Protein AF-A0A924TKP9-F1 (afdb_monomer_lite)

Radius of gyration: 10.43 Å; chains: 1; bounding box: 19×19×27 Å

Secondary structure (DSSP, 8-state):
--HHHHHHHHHHHHHHHHHTTTTT-HHHHHHHHHHHTT-

pLDDT: mean 94.53, std 6.07, range [62.72, 98.06]

Structure (mmCIF, N/CA/C/O backbone):
data_AF-A0A924TKP9-F1
#
_entry.id   AF-A0A924TKP9-F1
#
loop_
_atom_site.group_PDB
_atom_site.id
_atom_site.type_symbol
_atom_site.label_atom_id
_atom_site.label_alt_id
_atom_site.label_comp_id
_atom_site.label_asym_id
_atom_site.label_entity_id
_atom_site.label_seq_id
_atom_site.pdbx_PDB_ins_code
_atom_site.Cartn_x
_atom_site.Cartn_y
_atom_site.Cartn_z
_atom_site.occupancy
_atom_site.B_iso_or_equiv
_atom_site.auth_seq_id
_atom_site.auth_comp_id
_atom_site.auth_asym_id
_atom_site.auth_atom_id
_atom_site.pdbx_PDB_model_num
ATOM 1 N N . MET A 1 1 ? -7.771 -14.176 16.724 1.00 62.72 1 MET A N 1
ATOM 2 C CA . MET A 1 1 ? -7.339 -13.600 15.433 1.00 62.72 1 MET A CA 1
ATOM 3 C C . MET A 1 1 ? -8.106 -12.319 15.225 1.00 62.72 1 MET A C 1
ATOM 5 O O . MET A 1 1 ? -9.328 -12.360 15.272 1.00 62.72 1 MET A O 1
ATOM 9 N N . ASP A 1 2 ? -7.402 -11.208 15.045 1.00 89.69 2 ASP A N 1
ATOM 10 C CA . ASP A 1 2 ? -8.036 -9.958 14.644 1.00 89.69 2 ASP A CA 1
ATOM 11 C C . ASP A 1 2 ? -8.250 -9.993 13.124 1.00 89.69 2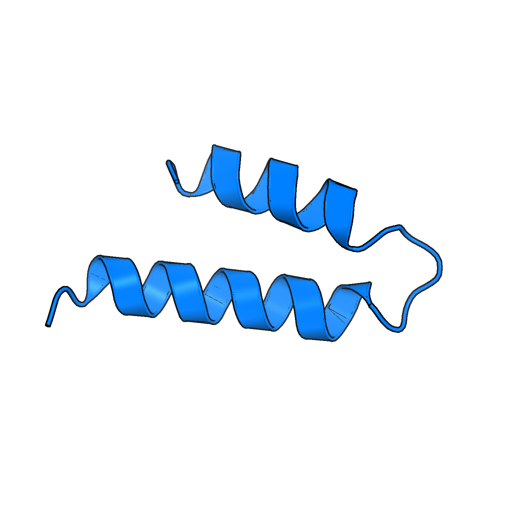 ASP A C 1
ATOM 13 O O . ASP A 1 2 ? -7.301 -9.947 12.341 1.00 89.69 2 ASP A O 1
ATOM 17 N N . ILE A 1 3 ? -9.506 -10.158 12.710 1.00 94.06 3 ILE A N 1
ATOM 18 C CA . ILE A 1 3 ? -9.886 -10.240 11.295 1.00 94.06 3 ILE A CA 1
ATOM 19 C C . ILE A 1 3 ? -9.583 -8.917 10.581 1.00 94.06 3 ILE A C 1
ATOM 21 O O . ILE A 1 3 ? -9.179 -8.935 9.418 1.00 94.06 3 ILE A O 1
ATOM 25 N N . ALA A 1 4 ? -9.708 -7.778 11.269 1.00 93.06 4 ALA A N 1
ATOM 26 C CA . ALA A 1 4 ? -9.385 -6.481 10.690 1.00 93.06 4 ALA A CA 1
ATOM 27 C C . ALA A 1 4 ? -7.883 -6.375 10.399 1.00 93.06 4 ALA A C 1
ATOM 29 O O . ALA A 1 4 ? -7.501 -5.917 9.322 1.00 93.06 4 ALA A O 1
ATOM 30 N N . LEU A 1 5 ? -7.031 -6.872 11.304 1.00 94.31 5 LEU A N 1
ATOM 31 C CA . LEU A 1 5 ? -5.585 -6.940 11.073 1.00 94.31 5 LEU A CA 1
ATOM 32 C C . LEU A 1 5 ? -5.238 -7.816 9.860 1.00 94.31 5 LEU A C 1
ATOM 34 O O . LEU A 1 5 ? -4.404 -7.428 9.045 1.00 94.31 5 LEU A O 1
ATOM 38 N N . LEU A 1 6 ? -5.898 -8.969 9.708 1.00 96.00 6 LEU A N 1
ATOM 39 C CA . LEU A 1 6 ? -5.672 -9.869 8.571 1.00 96.00 6 LEU A CA 1
ATOM 40 C C . LEU A 1 6 ? -6.066 -9.229 7.235 1.00 96.00 6 LEU A C 1
ATOM 42 O O . LEU A 1 6 ? -5.337 -9.368 6.256 1.00 96.00 6 LEU A O 1
ATOM 46 N N . ILE A 1 7 ? -7.177 -8.489 7.199 1.00 96.19 7 ILE A N 1
ATOM 47 C CA . ILE A 1 7 ? -7.602 -7.753 6.001 1.00 96.19 7 ILE A CA 1
ATOM 48 C C . ILE A 1 7 ? -6.586 -6.656 5.659 1.00 96.19 7 ILE A C 1
ATOM 50 O O . ILE A 1 7 ? -6.173 -6.556 4.505 1.00 96.19 7 ILE A O 1
ATOM 54 N N . LYS A 1 8 ? -6.126 -5.874 6.647 1.00 95.38 8 LYS A N 1
ATOM 55 C CA . LYS A 1 8 ? -5.089 -4.850 6.428 1.00 95.38 8 LYS A CA 1
ATOM 56 C C . LYS A 1 8 ? -3.794 -5.468 5.889 1.00 95.38 8 LYS A C 1
ATOM 58 O O . LYS A 1 8 ? -3.244 -4.963 4.916 1.00 95.38 8 LYS A O 1
ATOM 63 N N . ALA A 1 9 ? -3.343 -6.582 6.467 1.00 96.44 9 ALA A N 1
ATOM 64 C CA . ALA A 1 9 ? -2.144 -7.290 6.018 1.00 96.44 9 ALA A CA 1
ATOM 65 C C . ALA A 1 9 ? -2.284 -7.840 4.588 1.00 96.44 9 ALA A C 1
ATOM 67 O O . ALA A 1 9 ? -1.350 -7.728 3.798 1.00 96.44 9 ALA A O 1
ATOM 68 N N . ALA A 1 10 ? -3.455 -8.378 4.229 1.00 97.69 10 ALA A N 1
ATOM 69 C CA . ALA A 1 10 ? -3.725 -8.844 2.870 1.00 97.69 10 ALA A CA 1
ATOM 70 C C . ALA A 1 10 ? -3.685 -7.694 1.850 1.00 97.69 10 ALA A C 1
ATOM 72 O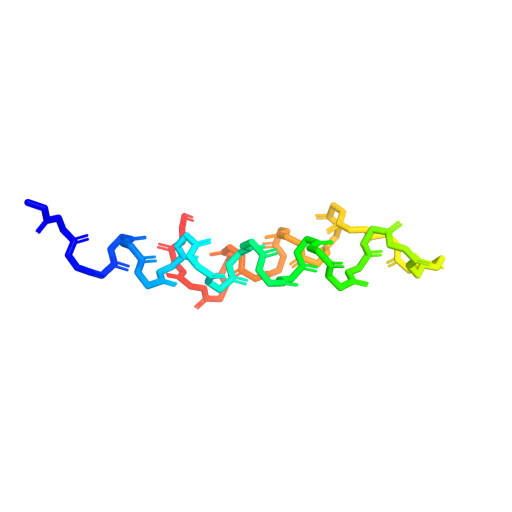 O . ALA A 1 10 ? -3.075 -7.839 0.792 1.00 97.69 10 ALA A O 1
ATOM 73 N N . ILE A 1 11 ? -4.280 -6.540 2.179 1.00 97.25 11 ILE A N 1
ATOM 74 C CA . ILE A 1 11 ? -4.242 -5.345 1.322 1.00 97.25 11 ILE A CA 1
ATOM 75 C C . ILE A 1 11 ? -2.798 -4.860 1.145 1.00 97.25 11 ILE A C 1
ATOM 77 O O . ILE A 1 11 ? -2.371 -4.638 0.015 1.00 97.25 11 ILE A O 1
ATOM 81 N N . MET A 1 12 ? -2.027 -4.759 2.231 1.00 97.50 12 MET A N 1
ATOM 82 C CA . MET A 1 12 ? -0.612 -4.365 2.176 1.00 97.50 12 MET A CA 1
ATOM 83 C C . MET A 1 12 ? 0.222 -5.337 1.328 1.00 97.50 12 MET A C 1
ATOM 85 O O . MET A 1 12 ? 1.025 -4.897 0.511 1.00 97.50 12 MET A O 1
ATOM 89 N N . GLY A 1 13 ? -0.012 -6.647 1.456 1.00 97.69 13 GLY A N 1
ATOM 90 C CA . GLY A 1 13 ? 0.667 -7.663 0.649 1.00 97.69 13 GLY A CA 1
ATOM 91 C C . GLY A 1 13 ? 0.338 -7.578 -0.845 1.00 97.69 13 GLY A C 1
ATOM 92 O O . GLY A 1 13 ? 1.221 -7.785 -1.673 1.00 97.69 13 GLY A O 1
ATOM 93 N N . ILE A 1 14 ? -0.903 -7.227 -1.203 1.00 98.06 14 ILE A N 1
ATOM 94 C CA . ILE A 1 14 ? -1.282 -6.967 -2.601 1.00 98.06 14 ILE A CA 1
ATOM 95 C C . ILE A 1 14 ? -0.571 -5.715 -3.125 1.00 98.06 14 ILE A C 1
ATOM 97 O O . ILE A 1 14 ? -0.044 -5.744 -4.233 1.00 98.06 14 ILE A O 1
ATOM 101 N N . VAL A 1 15 ? -0.532 -4.627 -2.346 1.00 97.62 15 VAL A N 1
ATOM 102 C CA . VAL A 1 15 ? 0.148 -3.384 -2.750 1.00 97.62 15 VAL A CA 1
ATOM 103 C C . VAL A 1 15 ? 1.634 -3.637 -2.995 1.00 97.62 15 VAL A C 1
ATOM 105 O O . VAL A 1 15 ? 2.134 -3.266 -4.055 1.00 97.62 15 VAL A O 1
ATOM 108 N N . GLU A 1 16 ? 2.318 -4.320 -2.079 1.00 97.94 16 GLU A N 1
ATOM 109 C CA . GLU A 1 16 ? 3.726 -4.702 -2.242 1.00 97.94 16 GLU A CA 1
ATOM 110 C C . GLU A 1 16 ? 3.924 -5.582 -3.480 1.00 97.94 16 GLU A C 1
ATOM 112 O O . GLU A 1 16 ? 4.697 -5.250 -4.376 1.00 97.94 16 GLU A O 1
ATOM 117 N N . GLY A 1 17 ? 3.157 -6.671 -3.580 1.00 97.56 17 GLY A N 1
ATOM 118 C CA . GLY A 1 17 ? 3.282 -7.630 -4.674 1.00 97.56 17 GLY A CA 1
ATOM 119 C C . GLY A 1 17 ? 2.988 -7.035 -6.051 1.00 97.56 17 GLY A C 1
ATOM 120 O O . GLY A 1 17 ? 3.510 -7.532 -7.043 1.00 97.56 17 GLY A O 1
ATOM 121 N N . LEU A 1 18 ? 2.177 -5.976 -6.136 1.00 96.88 18 LEU A N 1
ATOM 122 C CA . LEU A 1 18 ? 1.958 -5.247 -7.383 1.00 96.88 18 LEU A CA 1
ATOM 123 C C . LEU A 1 18 ? 3.061 -4.221 -7.649 1.00 96.88 18 LEU A C 1
ATOM 125 O O . LEU A 1 18 ? 3.518 -4.104 -8.779 1.00 96.88 18 LEU A O 1
ATOM 129 N N . THR A 1 19 ? 3.481 -3.458 -6.643 1.00 97.38 19 THR A N 1
ATOM 130 C CA . THR A 1 19 ? 4.356 -2.292 -6.848 1.00 97.38 19 THR A CA 1
ATOM 131 C C . THR A 1 19 ? 5.841 -2.637 -6.909 1.00 97.38 19 THR A C 1
ATOM 133 O O . THR A 1 19 ? 6.582 -1.896 -7.547 1.00 97.38 19 THR A O 1
ATOM 136 N N . GLU A 1 20 ? 6.272 -3.766 -6.344 1.00 97.19 20 GLU A N 1
ATOM 137 C CA . GLU A 1 20 ? 7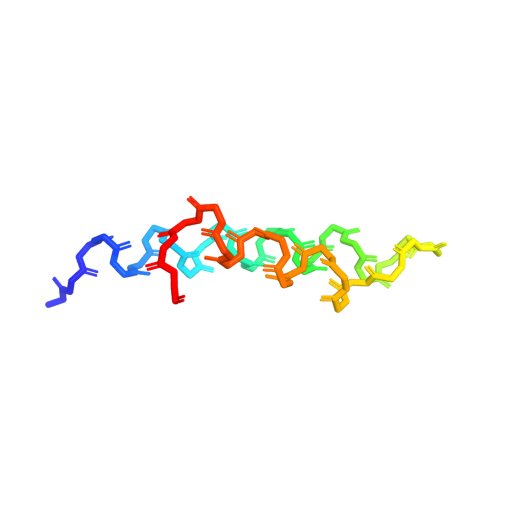.682 -4.192 -6.330 1.00 97.19 20 GLU A CA 1
ATOM 138 C C . GLU A 1 20 ? 8.229 -4.495 -7.735 1.00 97.19 20 GLU A C 1
ATOM 140 O O . GLU A 1 20 ? 9.403 -4.276 -8.026 1.00 97.19 20 GLU A O 1
ATOM 145 N N . PHE A 1 21 ? 7.370 -4.953 -8.650 1.00 95.50 21 PHE A N 1
ATOM 146 C CA . PHE A 1 21 ? 7.769 -5.273 -10.026 1.00 95.50 21 PHE A CA 1
ATOM 147 C C . PHE A 1 21 ? 7.602 -4.101 -10.998 1.00 95.50 21 PHE A C 1
ATOM 149 O O . PHE A 1 21 ? 8.005 -4.196 -12.160 1.00 95.50 21 PHE A O 1
ATOM 156 N N . LEU A 1 22 ? 6.992 -3.002 -10.549 1.00 95.00 22 LEU A N 1
ATOM 157 C CA . LEU A 1 22 ? 6.824 -1.791 -11.339 1.00 95.00 22 LEU A CA 1
ATOM 158 C C . LEU A 1 22 ? 7.888 -0.763 -10.914 1.00 95.00 22 LEU A C 1
ATOM 160 O O . LEU A 1 22 ? 8.180 -0.628 -9.729 1.00 95.00 22 LEU A O 1
ATOM 164 N N . PRO A 1 23 ? 8.449 0.037 -11.839 1.00 94.00 23 PRO A N 1
ATOM 165 C CA . PRO A 1 23 ? 9.438 1.066 -11.508 1.00 94.00 23 PRO A CA 1
ATOM 166 C C . PRO A 1 23 ? 8.776 2.317 -10.887 1.00 94.00 23 PRO A C 1
ATOM 168 O O . PRO A 1 23 ? 8.945 3.430 -11.382 1.00 94.00 23 PRO A O 1
ATOM 171 N N . ILE A 1 24 ? 7.977 2.131 -9.828 1.00 94.56 24 ILE A N 1
ATOM 172 C CA . ILE A 1 24 ? 7.127 3.159 -9.195 1.00 94.56 24 ILE A CA 1
ATOM 173 C C . ILE A 1 24 ? 7.321 3.288 -7.671 1.00 94.56 24 ILE A C 1
ATOM 175 O O . ILE A 1 24 ? 6.571 4.023 -7.038 1.00 94.56 24 ILE A O 1
ATOM 179 N N . SER A 1 25 ? 8.341 2.637 -7.092 1.00 94.38 25 SER A N 1
ATOM 180 C CA . SER A 1 25 ? 8.652 2.611 -5.646 1.00 94.38 25 SER A CA 1
ATOM 181 C C . SER A 1 25 ? 7.552 1.985 -4.776 1.00 94.38 25 SER A C 1
ATOM 183 O O . SER A 1 25 ? 6.556 2.628 -4.432 1.00 94.38 25 SER A O 1
ATOM 185 N N . SER A 1 26 ? 7.762 0.738 -4.356 1.00 95.12 26 SER A N 1
ATOM 186 C CA . SER A 1 26 ? 6.881 0.002 -3.440 1.00 95.12 26 SER A CA 1
ATOM 187 C C . SER A 1 26 ? 6.791 0.651 -2.056 1.00 95.12 26 SER A C 1
ATOM 189 O O . SER A 1 26 ? 5.694 0.878 -1.540 1.00 95.12 26 SER A O 1
ATOM 191 N N . THR A 1 27 ? 7.920 1.119 -1.516 1.00 96.31 27 THR A N 1
ATOM 192 C CA . THR A 1 27 ? 7.995 1.800 -0.211 1.00 96.31 27 THR A CA 1
ATOM 193 C C . THR A 1 27 ? 7.039 2.990 -0.094 1.00 96.31 27 THR A C 1
ATOM 195 O O . THR A 1 27 ? 6.374 3.157 0.928 1.00 96.31 27 THR A O 1
ATOM 198 N N . GLY A 1 28 ? 6.940 3.826 -1.135 1.00 96.56 28 GLY A N 1
ATOM 199 C CA . GLY A 1 28 ? 6.038 4.983 -1.123 1.00 96.56 28 GLY A CA 1
ATOM 200 C C . GLY A 1 28 ? 4.564 4.574 -1.075 1.00 96.56 28 GLY A C 1
ATOM 201 O O . GLY A 1 28 ? 3.775 5.154 -0.326 1.00 96.56 28 GLY A O 1
ATOM 202 N N . HIS A 1 29 ? 4.207 3.531 -1.825 1.00 96.69 29 HIS A N 1
ATOM 203 C CA . HIS A 1 29 ? 2.849 2.999 -1.860 1.00 96.69 29 HIS A CA 1
ATOM 204 C C . HIS A 1 29 ? 2.464 2.331 -0.539 1.00 96.69 29 HIS A C 1
ATOM 206 O O . HIS A 1 29 ? 1.344 2.536 -0.076 1.00 96.69 29 HIS A O 1
ATOM 212 N N . LEU A 1 30 ? 3.383 1.613 0.112 1.00 96.81 30 LEU A N 1
ATOM 213 C CA . LEU A 1 30 ? 3.146 1.044 1.439 1.00 96.81 30 LEU A CA 1
ATOM 214 C C . LEU A 1 30 ? 2.941 2.115 2.517 1.00 96.81 30 LEU A C 1
ATOM 216 O O . LEU A 1 30 ? 2.067 1.952 3.365 1.00 96.81 30 LEU A O 1
ATOM 220 N N . ILE A 1 31 ? 3.690 3.223 2.477 1.00 97.19 31 ILE A N 1
ATOM 221 C CA . ILE A 1 31 ? 3.507 4.332 3.430 1.00 97.19 31 ILE A CA 1
ATOM 222 C C . ILE A 1 31 ? 2.119 4.967 3.265 1.00 97.19 31 ILE A C 1
ATOM 224 O O . ILE A 1 31 ? 1.410 5.160 4.255 1.00 97.19 31 ILE A O 1
ATOM 228 N N . LEU A 1 32 ? 1.701 5.257 2.025 1.00 96.94 32 LEU A N 1
ATOM 229 C CA . LEU A 1 32 ? 0.359 5.792 1.772 1.00 96.94 32 LEU A CA 1
ATOM 230 C C . LEU A 1 32 ? -0.737 4.786 2.141 1.00 96.94 32 LEU A C 1
ATOM 232 O O . LEU A 1 32 ? -1.691 5.155 2.823 1.00 96.94 32 LEU A O 1
ATOM 236 N N . ALA A 1 33 ? -0.611 3.527 1.718 1.00 96.19 33 ALA A N 1
ATOM 237 C CA . ALA A 1 33 ? -1.594 2.488 2.008 1.00 96.19 33 ALA A CA 1
ATOM 238 C C . ALA A 1 33 ? -1.734 2.253 3.520 1.00 96.19 33 ALA A C 1
ATOM 240 O O . ALA A 1 33 ? -2.855 2.202 4.024 1.00 96.19 33 ALA A O 1
ATOM 241 N N . GLY A 1 34 ? -0.621 2.203 4.259 1.00 96.38 34 GLY A N 1
ATOM 242 C CA . GLY A 1 34 ? -0.620 2.106 5.719 1.00 96.38 34 GLY A CA 1
ATOM 243 C C . GLY A 1 34 ? -1.324 3.292 6.381 1.00 96.38 34 GLY A C 1
ATOM 244 O O . GLY A 1 34 ? -2.201 3.094 7.222 1.00 96.38 34 GLY A O 1
ATOM 245 N N . SER A 1 35 ? -1.034 4.520 5.936 1.00 96.62 35 SER A N 1
ATOM 246 C CA . SER A 1 35 ? -1.697 5.727 6.447 1.00 96.62 35 SER A CA 1
ATOM 247 C C . SER A 1 35 ? -3.212 5.724 6.193 1.00 96.62 35 SER A C 1
ATOM 249 O O . SER A 1 35 ? -3.981 6.040 7.100 1.00 96.62 35 SER A O 1
ATOM 251 N N . LEU A 1 36 ? -3.658 5.305 5.002 1.00 95.31 36 LEU A N 1
ATOM 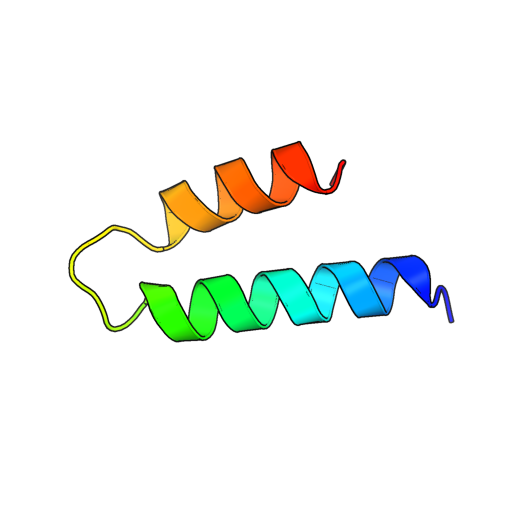252 C CA . LEU A 1 36 ? -5.082 5.221 4.645 1.00 95.31 36 LEU A CA 1
ATOM 253 C C . LEU A 1 36 ? -5.828 4.121 5.414 1.00 95.31 36 LEU A C 1
ATOM 255 O O . LEU A 1 36 ? -7.013 4.264 5.710 1.00 95.31 36 LEU A O 1
ATOM 259 N N . LEU A 1 37 ? -5.141 3.029 5.748 1.00 93.19 37 LEU A N 1
ATOM 260 C CA . LEU A 1 37 ? -5.692 1.917 6.524 1.00 93.19 37 LEU A CA 1
ATOM 26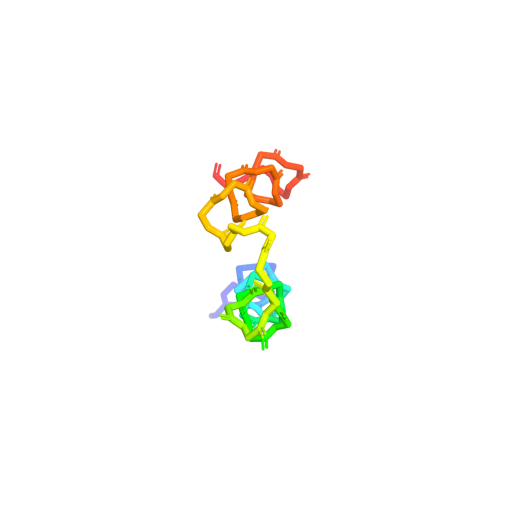1 C C . LEU A 1 37 ? -5.635 2.154 8.044 1.00 93.19 37 LEU A C 1
ATOM 263 O O . LEU A 1 37 ? -6.115 1.307 8.808 1.00 93.19 37 LEU A O 1
ATOM 267 N N . GLY A 1 38 ? -5.058 3.274 8.495 1.00 89.44 38 GLY A N 1
ATOM 268 C CA . GLY A 1 38 ? -4.837 3.568 9.911 1.00 89.44 38 GLY A CA 1
ATOM 269 C C . GLY A 1 38 ? -3.955 2.507 10.567 1.00 89.44 38 GLY A C 1
ATOM 270 O O . GLY A 1 38 ? -4.394 1.856 11.522 1.00 89.44 38 GLY A O 1
ATOM 271 N N . PHE A 1 39 ? -2.799 2.246 9.956 1.00 79.69 39 PHE A N 1
ATOM 272 C CA . PHE A 1 39 ? -1.748 1.367 10.468 1.00 79.69 39 PHE A CA 1
ATOM 273 C C . PHE A 1 39 ? -0.727 2.148 11.300 1.00 79.69 39 PHE A C 1
ATOM 275 O O . PHE A 1 39 ? -0.486 3.333 10.973 1.00 79.69 39 PHE A O 1
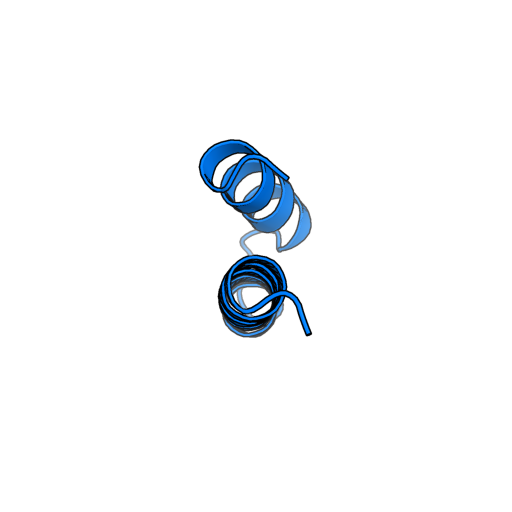#

Sequence (39 aa):
MDIALLIKAAIMGIVEGLTEFLPISSTGHLILAGSLLGF

Foldseek 3Di:
DPVLVVVLVVVLVVLQVVPVPPPPDSPVSSVVSCVVSVD